Protein AF-A0A820VPN7-F1 (afdb_monomer_lite)

Foldseek 3Di:
DFDQDVVVNGTHDLVCLLVVLLVLVVLLVVLVVQLVVLVVCCVPPVPPDPVSVVVSVVSNVVSVVSNVVSVVVNVVSVVVLVVVLVVVVVVVVVVCVPVVDDDDDPSVVSLCSRQNPDDPVSSSDPDDPPPDVVVVVVVVVVVD

Radius of gyration: 22.15 Å; chains: 1; bounding box: 60×28×70 Å

Sequence (144 aa):
LDHHCPWINNCVGEFNQKYFILFLFYIGVTSIYVLAFVIWSLIVFSQKNDSLIVHSIIICVESCLFGLFVITIFVDQVQTILNDRS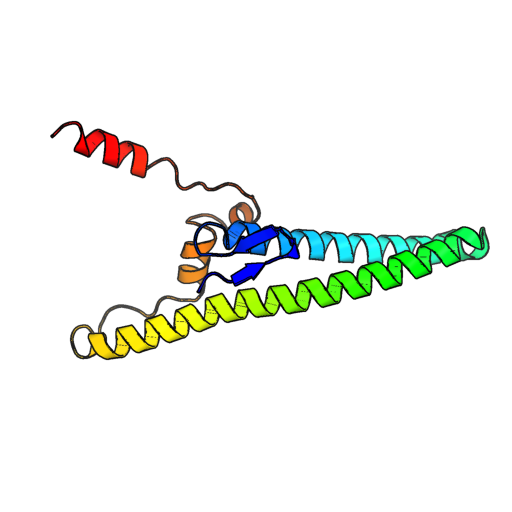LIDTLKLDDNSRMASQILPPTKVLLRKVFGPGPMMLWLLPCDLKKSNEATDLQNMHNV

pLDDT: mean 77.99, std 14.4, range [46.78, 94.12]

Secondary structure (DSSP, 8-state):
--EEEGGGTEEE-TTTHHHHHHHHHHHHHHHHHHHHHHHHHHHHHTTT-HHHHHHHHHHHHHHHHHHHHHHHHHHHHHHHHHHHHHHHHHHHHHHTTTTTTS----HHHHHHHHH-SS-GGGGGSS-----SSHHHHHHHHT--

Structure (mmCIF, N/CA/C/O backbone):
data_AF-A0A820VPN7-F1
#
_entry.id   AF-A0A820VPN7-F1
#
loop_
_atom_site.group_PDB
_atom_site.id
_atom_site.type_symbol
_atom_site.label_atom_id
_atom_site.label_alt_id
_atom_site.label_comp_id
_atom_site.label_asym_id
_atom_site.label_entity_id
_atom_site.label_seq_id
_atom_site.pdbx_PDB_ins_code
_atom_site.Cartn_x
_atom_site.Cartn_y
_atom_site.Cartn_z
_atom_site.occupancy
_atom_site.B_iso_or_equiv
_atom_site.auth_seq_id
_atom_site.auth_comp_id
_atom_site.auth_asym_id
_atom_site.auth_atom_id
_atom_site.pdbx_PDB_model_num
ATOM 1 N N . LEU A 1 1 ? 8.640 -13.398 -14.690 1.00 47.91 1 LEU A N 1
ATOM 2 C CA . LEU A 1 1 ? 7.417 -14.122 -15.098 1.00 47.91 1 LEU A CA 1
ATOM 3 C C . LEU A 1 1 ? 6.258 -13.353 -14.499 1.00 47.91 1 LEU A C 1
ATOM 5 O O . LEU A 1 1 ? 6.265 -13.136 -13.294 1.00 47.91 1 LEU A O 1
ATOM 9 N N . ASP A 1 2 ? 5.360 -12.870 -15.350 1.00 63.19 2 ASP A N 1
ATOM 10 C CA . ASP A 1 2 ? 4.174 -12.105 -14.970 1.00 63.19 2 ASP A CA 1
ATOM 11 C C . ASP A 1 2 ? 3.222 -13.034 -14.208 1.00 63.19 2 ASP A C 1
ATOM 13 O O . ASP A 1 2 ? 2.780 -14.051 -14.746 1.00 63.19 2 ASP A O 1
ATOM 17 N N . HIS A 1 3 ? 2.963 -12.762 -12.930 1.00 83.44 3 HIS A N 1
ATOM 18 C CA . HIS A 1 3 ? 2.098 -13.633 -12.138 1.00 83.44 3 HIS A CA 1
ATOM 19 C C . HIS A 1 3 ? 0.633 -13.298 -12.436 1.00 83.44 3 HIS A C 1
ATOM 21 O O . HIS A 1 3 ? 0.250 -12.131 -12.545 1.00 83.44 3 HIS A O 1
ATOM 27 N N . HIS A 1 4 ? -0.212 -14.318 -12.578 1.00 86.00 4 HIS A N 1
ATOM 28 C CA . HIS A 1 4 ? -1.646 -14.088 -12.691 1.00 86.00 4 HIS A CA 1
ATOM 29 C C . HIS A 1 4 ? -2.217 -13.793 -11.305 1.00 86.00 4 HIS A C 1
ATOM 31 O O . HIS A 1 4 ? -2.133 -14.631 -10.406 1.00 86.00 4 HIS A O 1
ATOM 37 N N . CYS A 1 5 ? -2.787 -12.603 -11.131 1.00 87.00 5 CYS A N 1
ATOM 38 C CA . CYS A 1 5 ? -3.408 -12.197 -9.883 1.00 87.00 5 CYS A CA 1
ATOM 39 C C . CYS A 1 5 ? -4.931 -12.370 -10.017 1.00 87.00 5 CYS A C 1
ATOM 41 O O . CYS A 1 5 ? -5.593 -11.530 -10.641 1.00 87.00 5 CYS A O 1
ATOM 43 N N . PRO A 1 6 ? -5.519 -13.436 -9.435 1.00 85.88 6 PRO A N 1
ATOM 44 C CA . PRO A 1 6 ? -6.953 -13.702 -9.565 1.00 85.88 6 PRO A CA 1
ATOM 45 C C . PRO A 1 6 ? -7.807 -12.596 -8.929 1.00 85.88 6 PRO A C 1
ATOM 47 O O . PRO A 1 6 ? -8.937 -12.368 -9.345 1.00 85.88 6 PRO A O 1
ATOM 50 N N . TRP A 1 7 ? -7.251 -11.860 -7.964 1.00 82.94 7 TRP A N 1
ATOM 51 C CA . TRP A 1 7 ? -7.935 -10.797 -7.221 1.00 82.94 7 TRP A CA 1
ATOM 52 C C . TRP A 1 7 ? -8.288 -9.580 -8.073 1.00 82.94 7 TRP A C 1
ATOM 54 O O . TRP A 1 7 ? -9.315 -8.949 -7.848 1.00 82.94 7 TRP A O 1
ATOM 64 N N . ILE A 1 8 ? -7.450 -9.262 -9.059 1.00 86.94 8 ILE A N 1
ATOM 65 C CA . ILE A 1 8 ? -7.729 -8.214 -10.050 1.00 86.94 8 ILE A CA 1
ATOM 66 C C . ILE A 1 8 ? -8.209 -8.809 -11.378 1.00 86.94 8 ILE A C 1
ATOM 68 O O . ILE A 1 8 ? -8.381 -8.072 -12.347 1.00 86.94 8 ILE A O 1
ATOM 72 N N . ASN A 1 9 ? -8.386 -10.136 -11.425 1.00 89.38 9 ASN A N 1
ATOM 73 C CA . ASN A 1 9 ? -8.702 -10.907 -12.622 1.00 89.38 9 ASN A CA 1
ATOM 74 C C . ASN A 1 9 ? -7.806 -10.529 -13.818 1.00 89.38 9 ASN A C 1
ATOM 76 O O . ASN A 1 9 ? -8.277 -10.331 -14.938 1.00 89.38 9 ASN A O 1
ATOM 80 N N . ASN A 1 10 ? -6.509 -10.338 -13.562 1.00 87.25 10 ASN A N 1
ATOM 81 C CA . ASN A 1 10 ? -5.559 -9.872 -14.564 1.00 87.25 10 ASN A CA 1
ATOM 82 C C . ASN A 1 10 ? -4.141 -10.374 -14.262 1.00 87.25 10 ASN A C 1
ATOM 84 O O . ASN A 1 10 ? -3.785 -10.656 -13.116 1.00 87.25 10 ASN A O 1
ATOM 88 N N . CYS A 1 11 ? -3.314 -10.471 -15.297 1.00 89.31 11 CYS A N 1
ATOM 89 C CA . CYS A 1 11 ? -1.888 -10.731 -15.137 1.00 89.31 11 CYS A CA 1
ATOM 90 C C . CYS A 1 11 ? -1.173 -9.457 -14.686 1.00 89.31 11 CYS A C 1
ATOM 92 O O . CYS A 1 11 ? -1.471 -8.375 -15.188 1.00 89.31 11 CYS A O 1
ATOM 94 N N . VAL A 1 12 ? -0.225 -9.585 -13.760 1.00 89.00 12 VAL A N 1
ATOM 95 C CA . VAL A 1 12 ? 0.637 -8.489 -13.310 1.00 89.00 12 VAL A CA 1
ATOM 96 C C . VAL A 1 12 ? 2.038 -8.707 -13.864 1.00 89.00 12 VAL A C 1
ATOM 98 O O . VAL A 1 12 ? 2.655 -9.739 -13.607 1.00 89.00 12 VAL A O 1
ATOM 101 N N . GLY A 1 13 ? 2.530 -7.721 -14.605 1.00 84.44 13 GLY A N 1
ATOM 102 C CA . GLY A 1 13 ? 3.792 -7.746 -15.327 1.00 84.44 13 GLY A CA 1
ATOM 103 C C . GLY A 1 13 ? 4.390 -6.360 -15.532 1.00 84.44 13 GLY A C 1
ATOM 104 O O . GLY A 1 13 ? 3.871 -5.372 -15.017 1.00 84.44 13 GLY A O 1
ATOM 105 N N . GLU A 1 14 ? 5.467 -6.261 -16.312 1.00 80.00 14 GLU A N 1
ATOM 106 C CA . GLU A 1 14 ? 6.279 -5.031 -16.446 1.00 80.00 14 G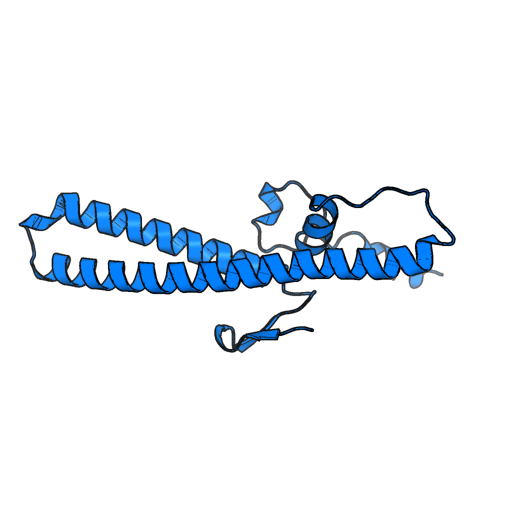LU A CA 1
ATOM 107 C C . GLU A 1 14 ? 5.449 -3.768 -16.769 1.00 80.00 14 GLU A C 1
ATOM 109 O O . GLU A 1 14 ? 5.711 -2.694 -16.228 1.00 80.00 14 GLU A O 1
ATOM 114 N N . PHE A 1 15 ? 4.399 -3.892 -17.588 1.00 81.19 15 PHE A N 1
ATOM 115 C CA . PHE A 1 15 ? 3.575 -2.758 -18.029 1.00 81.19 15 PHE A CA 1
ATOM 116 C C . PHE A 1 15 ? 2.504 -2.300 -17.031 1.00 81.19 15 PHE A C 1
ATOM 118 O O . PHE A 1 15 ? 1.976 -1.200 -17.173 1.00 81.19 15 PHE A O 1
ATOM 125 N N . ASN A 1 16 ? 2.149 -3.114 -16.034 1.00 86.88 16 ASN A N 1
ATOM 126 C CA . ASN A 1 16 ? 1.138 -2.753 -15.033 1.00 86.88 16 ASN A CA 1
ATOM 127 C C . ASN A 1 16 ? 1.602 -2.929 -13.582 1.00 86.88 16 ASN A C 1
ATOM 129 O O . ASN A 1 16 ? 0.847 -2.628 -12.657 1.00 86.88 16 ASN A O 1
ATOM 133 N N . GLN A 1 17 ? 2.859 -3.323 -13.377 1.00 86.50 17 GLN A N 1
ATOM 134 C CA . GLN A 1 17 ? 3.491 -3.465 -12.071 1.00 86.50 17 GLN A CA 1
ATOM 135 C C . GLN A 1 17 ? 3.401 -2.170 -11.256 1.00 86.50 17 GLN A C 1
ATOM 137 O O . GLN A 1 17 ? 3.063 -2.206 -10.075 1.00 86.50 17 GLN A O 1
ATOM 142 N N . LYS A 1 18 ? 3.607 -1.011 -11.899 1.00 86.75 18 LYS A N 1
ATOM 143 C CA . LYS A 1 18 ? 3.407 0.308 -11.283 1.00 86.75 18 LYS A CA 1
ATOM 144 C C . LYS A 1 18 ? 1.997 0.446 -10.707 1.00 86.75 18 LYS A C 1
ATOM 146 O O . LYS A 1 18 ? 1.845 0.716 -9.518 1.00 86.75 18 LYS A O 1
ATOM 151 N N . TYR A 1 19 ? 0.974 0.232 -11.534 1.00 88.75 19 TYR A N 1
ATOM 152 C CA . TYR A 1 19 ? -0.427 0.355 -11.129 1.00 88.75 19 TYR A CA 1
ATOM 153 C C . TYR A 1 19 ? -0.798 -0.623 -10.018 1.00 88.75 19 TYR A C 1
ATOM 155 O O . TYR A 1 19 ? -1.525 -0.248 -9.103 1.00 88.75 19 TYR A O 1
ATOM 163 N N . PHE A 1 20 ? -0.263 -1.842 -10.058 1.00 90.44 20 PHE A N 1
ATOM 164 C CA . PHE A 1 20 ? -0.500 -2.836 -9.020 1.00 90.44 20 PHE A CA 1
ATOM 165 C C . PHE A 1 20 ? 0.117 -2.432 -7.673 1.00 90.44 20 PHE A C 1
ATOM 167 O O . PHE A 1 20 ? -0.552 -2.504 -6.645 1.00 90.44 20 PHE A O 1
ATOM 174 N N . ILE A 1 21 ? 1.351 -1.918 -7.663 1.00 89.62 21 ILE A N 1
ATOM 175 C CA . ILE A 1 21 ? 1.999 -1.424 -6.435 1.00 89.62 21 ILE A CA 1
ATOM 176 C C . ILE A 1 21 ? 1.257 -0.208 -5.868 1.00 89.62 21 ILE A C 1
ATOM 178 O O . ILE A 1 21 ? 1.048 -0.121 -4.659 1.00 89.62 21 ILE A O 1
ATOM 182 N N . LEU A 1 22 ? 0.827 0.713 -6.734 1.00 91.12 22 LEU A N 1
ATOM 183 C CA . LEU A 1 22 ? -0.005 1.860 -6.362 1.00 91.12 22 LEU A CA 1
ATOM 184 C C . LEU A 1 22 ? -1.344 1.422 -5.766 1.00 91.12 22 LEU A C 1
ATOM 186 O O . LEU A 1 22 ? -1.746 1.933 -4.725 1.00 91.12 22 LEU A O 1
ATOM 190 N N . PHE A 1 23 ? -2.008 0.449 -6.389 1.00 91.44 23 PHE A N 1
ATOM 191 C CA . PHE A 1 23 ? -3.235 -0.149 -5.872 1.00 91.44 23 PHE A CA 1
ATOM 192 C C . PHE A 1 23 ? -3.027 -0.710 -4.459 1.00 91.44 23 PHE A C 1
ATOM 194 O O . PHE A 1 23 ? -3.754 -0.326 -3.545 1.00 91.44 23 PHE A O 1
ATOM 201 N N . LEU A 1 24 ? -1.995 -1.533 -4.245 1.00 91.81 24 LEU A N 1
ATOM 202 C CA . LEU A 1 24 ? -1.675 -2.085 -2.922 1.00 91.81 24 LEU A CA 1
ATOM 203 C C . LEU A 1 24 ? -1.387 -0.987 -1.894 1.00 91.81 24 LEU A C 1
ATOM 205 O O . LEU A 1 24 ? -1.887 -1.045 -0.771 1.00 91.81 24 LEU A O 1
ATOM 209 N N . PHE A 1 25 ? -0.624 0.038 -2.280 1.00 91.19 25 PHE A N 1
ATOM 210 C CA . PHE A 1 25 ? -0.332 1.175 -1.413 1.00 91.19 25 PHE A CA 1
ATOM 211 C C . PHE A 1 25 ? -1.613 1.892 -0.969 1.00 91.19 25 PHE A C 1
ATOM 213 O O . PHE A 1 25 ? -1.801 2.132 0.223 1.00 91.19 25 PHE A O 1
ATOM 220 N N . TYR A 1 26 ? -2.521 2.189 -1.902 1.00 92.69 26 TYR A N 1
ATOM 221 C CA . TYR A 1 26 ? -3.769 2.877 -1.583 1.00 92.69 26 TYR A CA 1
ATOM 222 C C . TYR A 1 26 ? -4.700 2.046 -0.709 1.00 92.69 26 TYR A C 1
ATOM 224 O O . TYR A 1 26 ? -5.225 2.580 0.265 1.00 92.69 26 TYR A O 1
ATOM 232 N N . ILE A 1 27 ? -4.854 0.748 -0.984 1.00 92.19 27 ILE A N 1
ATOM 233 C CA . ILE A 1 27 ? -5.649 -0.130 -0.116 1.00 92.19 27 ILE A CA 1
ATOM 234 C C . ILE A 1 27 ? -5.039 -0.194 1.291 1.00 92.19 27 ILE A C 1
ATOM 236 O O . ILE A 1 2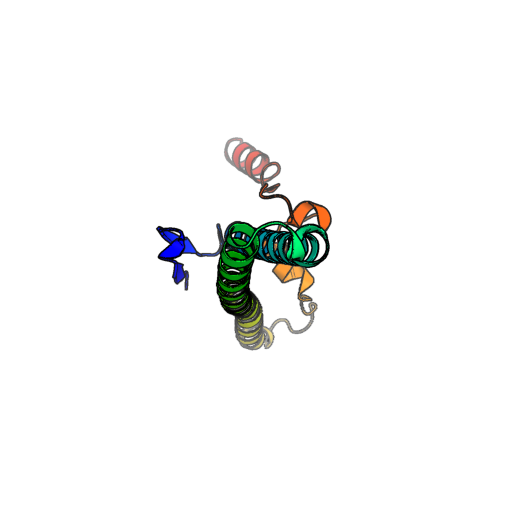7 ? -5.773 -0.115 2.275 1.00 92.19 27 ILE A O 1
ATOM 240 N N . GLY A 1 28 ? -3.709 -0.252 1.410 1.00 92.62 28 GLY A N 1
ATOM 241 C CA . GLY A 1 28 ? -3.022 -0.199 2.702 1.00 92.62 28 GLY A CA 1
ATOM 242 C C . GLY A 1 28 ? -3.299 1.098 3.470 1.00 92.62 28 GLY A C 1
ATOM 243 O O . GLY A 1 28 ? -3.651 1.059 4.650 1.00 92.62 28 GLY A O 1
ATOM 244 N N . VAL A 1 29 ? -3.217 2.252 2.801 1.00 92.44 29 VAL A N 1
ATOM 245 C CA . VAL A 1 29 ? -3.545 3.557 3.403 1.00 92.44 29 VAL A CA 1
ATOM 246 C C . VAL A 1 29 ? -5.014 3.619 3.828 1.00 92.44 29 VAL A C 1
ATOM 248 O O . VAL A 1 29 ? -5.304 4.050 4.944 1.00 92.44 29 VAL A O 1
ATOM 251 N N . THR A 1 30 ? -5.941 3.152 2.988 1.00 92.50 30 THR A N 1
ATOM 252 C CA . THR A 1 30 ? -7.370 3.087 3.323 1.00 92.50 30 THR A CA 1
ATOM 253 C C . THR A 1 30 ? -7.619 2.183 4.527 1.00 92.50 30 THR A C 1
ATOM 255 O O . THR A 1 30 ? -8.364 2.566 5.425 1.00 92.50 30 THR A O 1
ATOM 258 N N . SER A 1 31 ? -6.952 1.030 4.607 1.00 93.12 31 SER A N 1
ATOM 259 C CA . SER A 1 31 ? -7.053 0.117 5.748 1.00 93.12 31 SER A CA 1
ATOM 260 C C . SER A 1 31 ? -6.602 0.775 7.056 1.00 93.12 31 SER A C 1
ATOM 262 O O . SER A 1 31 ? -7.272 0.630 8.078 1.00 93.12 31 SER A O 1
ATOM 264 N N . ILE A 1 32 ? -5.499 1.532 7.035 1.00 93.31 32 ILE A N 1
ATOM 265 C CA . ILE A 1 32 ? -5.012 2.278 8.207 1.00 93.31 32 ILE A CA 1
ATOM 266 C C . ILE A 1 32 ? -5.989 3.400 8.579 1.00 93.31 32 ILE A C 1
ATOM 268 O O . ILE A 1 32 ? -6.285 3.596 9.757 1.00 93.31 32 ILE A O 1
ATOM 272 N N . TYR A 1 33 ? -6.511 4.122 7.585 1.00 94.12 33 TYR A N 1
ATOM 273 C CA . TYR A 1 33 ? -7.485 5.193 7.792 1.00 94.12 33 TYR A CA 1
ATOM 274 C C . TYR A 1 33 ? -8.768 4.679 8.458 1.00 94.12 33 TYR A C 1
ATOM 276 O O . TYR A 1 33 ? -9.224 5.256 9.447 1.00 94.12 33 TYR A O 1
ATOM 284 N N . VAL A 1 34 ? -9.316 3.564 7.967 1.00 93.12 34 VAL A N 1
ATOM 285 C CA . VAL A 1 34 ? -10.504 2.925 8.547 1.00 93.12 34 VAL A CA 1
ATOM 286 C C . VAL A 1 34 ? -10.222 2.454 9.971 1.00 93.12 34 VAL A C 1
ATOM 288 O O . VAL A 1 34 ? -11.019 2.733 10.866 1.00 93.12 34 VAL A O 1
ATOM 291 N N . LEU A 1 35 ? -9.069 1.826 10.222 1.00 92.19 35 LEU A N 1
ATOM 292 C CA . LEU A 1 35 ? -8.689 1.388 11.566 1.00 92.19 35 LEU A CA 1
ATOM 293 C C . LEU A 1 35 ? -8.610 2.567 12.550 1.00 92.19 35 LEU A C 1
ATOM 295 O O . LEU A 1 35 ? -9.157 2.491 13.650 1.00 92.19 35 LEU A O 1
ATOM 299 N N . ALA A 1 36 ? -7.990 3.679 12.147 1.00 93.81 36 ALA A N 1
ATOM 300 C CA . ALA A 1 36 ? -7.922 4.889 12.964 1.00 93.81 36 ALA A CA 1
ATOM 301 C C . ALA A 1 36 ? -9.319 5.461 13.261 1.00 93.81 36 ALA A C 1
ATOM 303 O O . ALA A 1 36 ? -9.605 5.841 14.398 1.00 93.81 36 ALA A O 1
ATOM 304 N N . PHE A 1 37 ? -10.207 5.476 12.263 1.00 92.75 37 PHE A N 1
ATOM 305 C CA . PHE A 1 37 ? -11.580 5.950 12.426 1.00 92.75 37 PHE A CA 1
ATOM 306 C C . PHE A 1 37 ? -12.403 5.051 13.358 1.00 92.75 37 PHE A C 1
ATOM 308 O O . PHE A 1 37 ? -13.150 5.550 14.200 1.00 92.75 37 PHE A O 1
ATOM 315 N N . VAL A 1 38 ? -12.236 3.730 13.268 1.00 91.94 38 VAL A N 1
ATOM 316 C CA . VAL A 1 38 ? -12.888 2.766 14.165 1.00 91.94 38 VAL A CA 1
ATOM 317 C C . VAL A 1 38 ?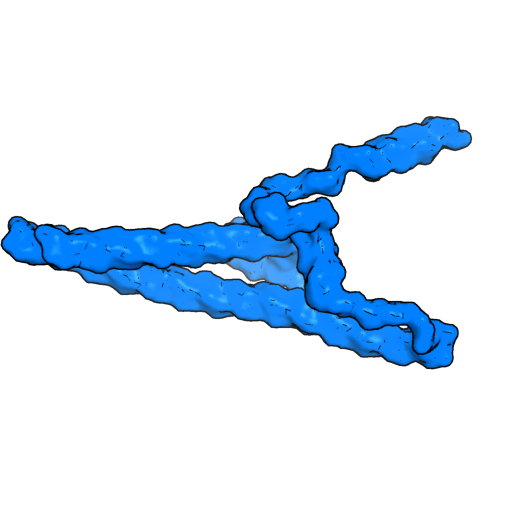 -12.401 2.934 15.602 1.00 91.94 38 VAL A C 1
ATOM 319 O O . VAL A 1 38 ? -13.222 2.996 16.514 1.00 91.94 38 VAL A O 1
ATOM 322 N N . ILE A 1 39 ? -11.090 3.073 15.817 1.00 89.75 39 ILE A N 1
ATOM 323 C CA . ILE A 1 39 ? -10.522 3.325 17.151 1.00 89.75 39 ILE A CA 1
ATOM 324 C C . ILE A 1 39 ? -11.081 4.630 17.727 1.00 89.75 39 ILE A C 1
ATOM 326 O O . ILE A 1 39 ? -11.525 4.661 18.874 1.00 89.75 39 ILE A O 1
ATOM 330 N N . TRP A 1 40 ? -11.124 5.693 16.922 1.00 91.06 40 TRP A N 1
ATOM 331 C CA . TRP A 1 40 ? -11.725 6.964 17.323 1.00 91.06 40 TRP A CA 1
ATOM 332 C C . TRP A 1 40 ? -13.203 6.807 17.703 1.00 91.06 40 TRP A C 1
ATOM 334 O O . TRP A 1 40 ? -13.631 7.275 18.760 1.00 91.06 40 TRP A O 1
ATOM 344 N N . SER A 1 41 ? -13.978 6.103 16.875 1.00 87.75 41 SER A N 1
ATOM 345 C CA . SER A 1 41 ? -15.396 5.829 17.122 1.00 87.75 41 SER A CA 1
ATOM 346 C C . SER A 1 41 ? -15.609 5.060 18.429 1.00 87.75 41 SER A C 1
ATOM 348 O O . SER A 1 41 ? -16.462 5.435 19.235 1.00 87.75 41 SER A O 1
ATOM 350 N N . LEU A 1 42 ? -14.781 4.045 18.697 1.00 86.44 42 LEU A N 1
ATOM 351 C CA . LEU A 1 42 ? -14.825 3.266 19.934 1.00 86.44 42 LEU A CA 1
ATOM 352 C C . LEU A 1 42 ? -14.513 4.111 21.170 1.00 86.44 42 LEU A C 1
ATOM 354 O O . LEU A 1 42 ? -15.128 3.889 22.207 1.00 86.44 42 LEU A O 1
ATOM 358 N N . ILE A 1 43 ? -13.605 5.084 21.081 1.00 87.50 43 ILE A N 1
ATOM 359 C CA . ILE A 1 43 ? -13.268 5.966 22.209 1.00 87.50 43 ILE A CA 1
ATOM 360 C C . ILE A 1 43 ? -14.407 6.958 22.488 1.00 87.50 43 ILE A C 1
ATOM 362 O O . ILE A 1 43 ? -14.767 7.178 23.643 1.00 87.50 43 ILE A O 1
ATOM 366 N N . VAL A 1 44 ? -14.990 7.551 21.443 1.00 87.06 44 VAL A N 1
ATOM 367 C CA . VAL A 1 44 ? -15.969 8.644 21.582 1.00 87.06 44 VAL A CA 1
ATOM 368 C C . VAL A 1 44 ? -17.396 8.137 21.820 1.00 87.06 44 VAL A C 1
ATOM 370 O O . VAL A 1 44 ? -18.151 8.742 22.583 1.00 87.06 44 VAL A O 1
ATOM 373 N N . PHE A 1 45 ? -17.785 7.031 21.181 1.00 81.12 45 PHE A N 1
ATOM 374 C CA . PHE A 1 45 ? -19.174 6.558 21.141 1.00 81.12 45 PHE A CA 1
ATOM 375 C C . PHE A 1 45 ? -19.413 5.218 21.853 1.00 81.12 45 PHE A C 1
ATOM 377 O O . PHE A 1 45 ? -20.565 4.781 21.904 1.00 81.12 45 PHE A O 1
ATOM 384 N N . SER A 1 46 ? -18.376 4.611 22.459 1.00 69.56 46 SER A N 1
ATOM 385 C CA . SER A 1 46 ? -18.426 3.300 23.145 1.00 69.56 46 SER A CA 1
ATOM 386 C C . SER A 1 46 ? -19.656 3.085 24.019 1.00 69.56 46 SER A C 1
ATOM 388 O O . SER A 1 46 ? -20.221 2.005 24.037 1.00 69.56 46 SER A O 1
ATOM 390 N N . GLN A 1 47 ? -20.077 4.105 24.767 1.00 69.50 47 GLN A N 1
ATOM 391 C CA . GLN A 1 47 ? -21.093 3.932 25.806 1.00 69.50 47 GLN A CA 1
ATOM 392 C C . GLN A 1 47 ? -22.537 4.121 25.328 1.00 69.50 47 GLN A C 1
ATOM 394 O O . GLN A 1 47 ? -23.452 4.046 26.142 1.00 69.50 47 GLN A O 1
ATOM 399 N N . LYS A 1 48 ? -22.766 4.420 24.042 1.00 67.88 48 LYS A N 1
ATOM 400 C CA . LYS A 1 48 ? -24.090 4.866 23.585 1.00 67.88 48 LYS A CA 1
ATOM 401 C C . LYS A 1 48 ? -24.890 3.832 22.799 1.00 67.88 48 LYS A C 1
ATOM 403 O O . LYS A 1 48 ? -26.105 3.964 22.795 1.00 67.88 48 LYS A O 1
ATOM 408 N N . ASN A 1 49 ? -24.265 2.847 22.140 1.00 80.50 49 ASN A N 1
ATOM 409 C CA . ASN A 1 49 ? -24.981 1.908 21.262 1.00 80.50 49 ASN A CA 1
ATOM 410 C C . ASN A 1 49 ? -24.248 0.563 21.079 1.00 80.50 49 ASN A C 1
ATOM 412 O O . ASN A 1 49 ? -23.221 0.510 20.400 1.00 80.50 49 ASN A O 1
ATOM 416 N N . ASP A 1 50 ? -24.839 -0.540 21.542 1.00 84.44 50 ASP A N 1
ATOM 417 C CA . ASP A 1 50 ? -24.275 -1.896 21.396 1.00 84.44 50 ASP A CA 1
ATOM 418 C C . ASP A 1 50 ? -24.069 -2.309 19.928 1.00 84.44 50 ASP A C 1
ATOM 420 O O . ASP A 1 50 ? -23.056 -2.911 19.570 1.00 84.44 50 ASP A O 1
ATOM 424 N N . SER A 1 51 ? -24.983 -1.911 19.033 1.00 87.06 51 SER A N 1
ATOM 425 C CA . SER A 1 51 ? -24.851 -2.180 17.593 1.00 87.06 51 SER A CA 1
ATOM 426 C C . SER A 1 51 ? -23.629 -1.496 16.970 1.00 87.06 51 SER A C 1
ATOM 428 O O . SER A 1 51 ? -23.057 -2.035 16.022 1.00 87.06 51 SER A O 1
ATOM 430 N N . LEU A 1 52 ? -23.221 -0.324 17.476 1.00 84.75 52 LEU A N 1
ATOM 431 C CA . LEU A 1 52 ? -22.025 0.367 16.982 1.00 84.75 52 LEU A CA 1
ATOM 432 C C . LEU A 1 52 ? -20.756 -0.351 17.430 1.00 84.75 52 LEU A C 1
ATOM 434 O O . LEU A 1 52 ? -19.807 -0.432 16.652 1.00 84.75 52 LEU A O 1
ATOM 438 N N . ILE A 1 53 ? -20.743 -0.897 18.648 1.00 86.44 53 ILE A N 1
ATOM 439 C CA . ILE A 1 53 ? -19.614 -1.678 19.166 1.00 86.44 53 ILE A CA 1
ATOM 440 C C . ILE A 1 53 ? -19.411 -2.928 18.305 1.00 86.44 53 ILE A C 1
ATOM 442 O O . ILE A 1 53 ? -18.303 -3.165 17.828 1.00 86.44 53 ILE A O 1
ATOM 446 N N . VAL A 1 54 ? -20.481 -3.684 18.035 1.00 89.44 54 VAL A N 1
ATOM 447 C CA . VAL A 1 54 ? -20.409 -4.892 17.196 1.00 89.44 54 VAL A CA 1
ATOM 448 C C . VAL A 1 54 ? -19.917 -4.559 15.787 1.00 89.44 54 VAL A C 1
ATOM 450 O O . VAL A 1 54 ? -18.991 -5.202 15.294 1.00 89.44 54 VAL A O 1
ATOM 453 N N . HIS A 1 55 ? -20.475 -3.525 15.151 1.00 90.25 55 HIS A N 1
ATOM 454 C CA . HIS A 1 55 ? -20.046 -3.113 13.812 1.00 90.25 55 HIS A CA 1
ATOM 455 C C . HIS A 1 55 ? -18.576 -2.660 13.788 1.00 90.25 55 HIS A C 1
ATOM 457 O O . HIS A 1 55 ? -17.827 -3.023 12.884 1.00 90.25 55 HIS A O 1
ATOM 463 N N . SER A 1 56 ? -18.136 -1.943 14.825 1.00 90.56 56 SER A N 1
ATOM 464 C CA . SER A 1 56 ? -16.748 -1.495 14.977 1.00 90.56 56 SER A CA 1
ATOM 465 C C . SER A 1 56 ? -15.776 -2.669 15.124 1.00 90.56 56 SER A C 1
ATOM 467 O O . SER A 1 56 ? -14.706 -2.656 14.522 1.00 90.56 56 SER A O 1
ATOM 469 N N . ILE A 1 57 ? -16.148 -3.710 15.878 1.00 90.31 57 ILE A N 1
ATOM 470 C CA . ILE A 1 57 ? -15.338 -4.931 16.014 1.00 90.31 57 ILE A CA 1
ATOM 471 C C . ILE A 1 57 ? -15.203 -5.639 14.662 1.00 90.31 57 ILE A C 1
ATOM 473 O O . ILE A 1 57 ? -14.093 -6.013 14.289 1.00 90.31 57 ILE A O 1
ATOM 477 N N . ILE A 1 58 ? -16.299 -5.783 13.908 1.00 92.62 58 ILE A N 1
ATOM 478 C CA . ILE A 1 58 ? -16.283 -6.432 12.587 1.00 92.62 58 ILE A CA 1
ATOM 479 C C . ILE A 1 58 ? -15.355 -5.681 11.627 1.00 92.62 58 ILE A C 1
ATOM 481 O O . ILE A 1 58 ? -14.461 -6.296 11.048 1.00 92.62 58 ILE A O 1
ATOM 485 N N . ILE A 1 59 ? -15.504 -4.355 11.517 1.00 92.38 59 ILE A N 1
ATOM 486 C CA . ILE A 1 59 ? -14.658 -3.533 10.637 1.00 92.38 59 ILE A CA 1
ATOM 487 C C . ILE A 1 59 ? -13.191 -3.579 11.082 1.00 92.38 59 ILE A C 1
ATOM 489 O O . ILE A 1 59 ? -12.292 -3.598 10.242 1.00 92.38 59 ILE A O 1
ATOM 493 N N . CYS A 1 60 ? -12.921 -3.609 12.390 1.00 92.25 60 CYS A N 1
ATOM 494 C CA . CYS A 1 60 ? -11.561 -3.731 12.915 1.00 92.25 60 CYS A CA 1
ATOM 495 C C . CYS A 1 60 ? -10.907 -5.048 12.471 1.00 92.25 60 CYS A C 1
ATOM 497 O O . CYS A 1 60 ? -9.794 -5.040 11.944 1.00 92.25 60 CYS A O 1
ATOM 499 N N . VAL A 1 61 ? -11.615 -6.173 12.624 1.00 92.88 61 VAL A N 1
ATOM 500 C CA . VAL A 1 61 ? -11.127 -7.492 12.196 1.00 92.88 61 VAL A CA 1
ATOM 501 C C . VAL A 1 61 ? -10.912 -7.528 10.684 1.00 92.88 61 VAL A C 1
ATOM 503 O O . VAL A 1 61 ? -9.846 -7.947 10.236 1.00 92.88 61 VAL A O 1
ATOM 506 N N . GLU A 1 62 ? -11.875 -7.043 9.900 1.00 93.31 62 GLU A N 1
ATOM 507 C CA . GLU A 1 62 ? -11.769 -6.956 8.440 1.00 93.31 62 GLU A CA 1
ATOM 508 C C . GLU A 1 62 ? -10.555 -6.121 8.007 1.00 93.31 62 GLU A C 1
ATOM 510 O O . GLU A 1 62 ? -9.752 -6.575 7.191 1.00 93.31 62 GLU A O 1
ATOM 515 N N . SER A 1 63 ? -10.370 -4.941 8.606 1.00 93.19 63 SER A N 1
ATOM 516 C CA . SER A 1 63 ? -9.246 -4.044 8.309 1.00 93.19 63 SER A CA 1
ATOM 517 C C . SER A 1 63 ? -7.903 -4.700 8.630 1.00 93.19 63 SER A C 1
ATOM 519 O O . SER A 1 63 ? -6.961 -4.594 7.853 1.00 93.19 63 SER A O 1
ATOM 521 N N . CYS A 1 64 ? -7.799 -5.424 9.745 1.00 91.38 64 CYS A N 1
ATOM 522 C CA . CYS A 1 64 ? -6.580 -6.155 10.087 1.00 91.38 64 CYS A CA 1
ATOM 523 C C . CYS A 1 64 ? -6.285 -7.282 9.087 1.00 91.38 64 CYS A C 1
ATOM 525 O O . CYS A 1 64 ? -5.140 -7.433 8.663 1.00 91.38 64 CYS A O 1
ATOM 527 N N . LEU A 1 65 ? -7.299 -8.053 8.682 1.00 92.31 65 LEU A N 1
ATOM 528 C CA . LEU A 1 65 ? -7.135 -9.140 7.712 1.00 92.31 65 LEU A CA 1
ATOM 529 C C . LEU A 1 65 ? -6.707 -8.611 6.337 1.00 92.31 65 LEU A C 1
ATOM 531 O O . LEU A 1 65 ? -5.726 -9.099 5.773 1.00 92.31 65 LEU A O 1
ATOM 535 N N . PHE A 1 66 ? -7.390 -7.582 5.827 1.00 89.31 66 PHE A N 1
ATOM 536 C CA . PHE A 1 66 ? -7.018 -6.939 4.566 1.00 89.31 66 PHE A CA 1
ATOM 537 C C . PHE A 1 66 ? -5.645 -6.270 4.647 1.00 89.31 66 PHE A C 1
ATOM 539 O O . PHE A 1 66 ? -4.852 -6.406 3.719 1.00 89.31 66 PHE A O 1
ATOM 546 N N . GLY A 1 67 ? -5.328 -5.599 5.756 1.00 90.88 67 GLY A N 1
ATOM 547 C CA . GLY A 1 67 ? -4.028 -4.967 5.970 1.00 90.88 67 GLY A CA 1
ATOM 548 C C . GLY A 1 67 ? -2.876 -5.973 5.942 1.00 90.88 67 GLY A C 1
ATOM 549 O O . GLY A 1 67 ? -1.898 -5.766 5.225 1.00 90.88 67 GLY A O 1
ATOM 550 N N . LEU A 1 68 ? -3.004 -7.095 6.658 1.00 91.88 68 LEU A N 1
ATOM 551 C CA . LEU A 1 68 ? -2.003 -8.168 6.645 1.00 91.88 68 LEU A CA 1
ATOM 552 C C . LEU A 1 68 ? -1.836 -8.767 5.247 1.00 91.88 68 LEU A C 1
ATOM 554 O O . LEU A 1 68 ? -0.708 -8.928 4.782 1.00 91.88 68 LEU A O 1
ATOM 558 N N . PHE A 1 69 ? -2.947 -9.039 4.560 1.00 92.25 69 PHE A N 1
ATOM 559 C CA . PHE A 1 69 ? -2.925 -9.548 3.194 1.00 92.25 69 PHE A CA 1
ATOM 560 C C . PHE A 1 69 ? -2.186 -8.594 2.245 1.00 92.25 69 PHE A C 1
ATOM 562 O O . PHE A 1 69 ? -1.262 -9.009 1.546 1.00 92.25 69 PHE A O 1
ATOM 569 N N . VAL A 1 70 ? -2.521 -7.302 2.271 1.00 93.12 70 VAL A N 1
ATOM 570 C CA . VAL A 1 70 ? -1.867 -6.278 1.443 1.00 93.12 70 VAL A CA 1
ATOM 571 C C . VAL A 1 70 ? -0.375 -6.186 1.740 1.00 93.12 70 VAL A C 1
ATOM 573 O O . VAL A 1 70 ? 0.411 -6.087 0.802 1.00 93.12 70 VAL A O 1
ATOM 576 N N . ILE A 1 71 ? 0.037 -6.258 3.010 1.00 91.94 71 ILE A N 1
ATOM 577 C CA . ILE A 1 71 ? 1.457 -6.236 3.387 1.00 91.94 71 ILE A CA 1
ATOM 578 C C . ILE A 1 71 ? 2.193 -7.434 2.787 1.00 91.94 71 ILE A C 1
ATOM 580 O O . ILE A 1 71 ? 3.255 -7.250 2.195 1.00 91.94 71 ILE A O 1
ATOM 584 N N . THR A 1 72 ? 1.642 -8.646 2.897 1.00 92.19 72 THR A N 1
ATOM 585 C CA . THR A 1 72 ? 2.265 -9.846 2.322 1.00 92.19 72 THR A CA 1
ATOM 586 C C . THR A 1 72 ? 2.452 -9.708 0.814 1.00 92.19 72 THR A C 1
ATOM 588 O O . THR A 1 72 ? 3.554 -9.935 0.316 1.00 92.19 72 THR A O 1
ATOM 591 N N . ILE A 1 73 ? 1.414 -9.275 0.092 1.00 91.56 73 ILE A N 1
ATOM 592 C CA . ILE A 1 73 ? 1.507 -9.085 -1.360 1.00 91.56 73 ILE A CA 1
ATOM 593 C C . ILE A 1 73 ? 2.478 -7.949 -1.701 1.00 91.56 73 ILE A C 1
ATOM 595 O O . ILE A 1 73 ? 3.276 -8.074 -2.622 1.00 91.56 73 ILE A O 1
ATOM 599 N N . PHE A 1 74 ? 2.480 -6.853 -0.943 1.00 91.06 74 PHE A N 1
ATOM 600 C CA . PHE A 1 74 ? 3.408 -5.746 -1.165 1.00 91.06 74 PHE A CA 1
ATOM 601 C C . PHE A 1 74 ? 4.870 -6.175 -0.988 1.00 91.06 74 PHE A C 1
ATOM 603 O O . PHE A 1 74 ? 5.717 -5.816 -1.805 1.00 91.06 74 PHE A O 1
ATOM 610 N N . VAL A 1 75 ? 5.172 -6.974 0.041 1.00 90.62 75 VAL A N 1
ATOM 611 C CA . VAL A 1 75 ? 6.515 -7.531 0.258 1.00 90.62 75 VAL A CA 1
ATOM 612 C C . VAL A 1 75 ? 6.931 -8.413 -0.914 1.00 90.62 75 VAL A C 1
ATOM 614 O O . VAL A 1 75 ? 8.046 -8.256 -1.403 1.00 90.62 75 VAL A O 1
ATOM 617 N N . ASP A 1 76 ? 6.040 -9.271 -1.408 1.00 88.94 76 ASP A N 1
ATOM 618 C CA . ASP A 1 76 ? 6.293 -10.106 -2.586 1.00 88.94 76 ASP A CA 1
ATOM 619 C C . ASP A 1 76 ? 6.594 -9.264 -3.845 1.00 88.94 76 ASP A C 1
ATOM 621 O O . ASP A 1 76 ? 7.574 -9.510 -4.555 1.00 88.94 76 ASP A O 1
ATOM 625 N N . GLN A 1 77 ? 5.836 -8.185 -4.075 1.00 88.44 77 GLN A N 1
ATOM 626 C CA . GLN A 1 77 ? 6.098 -7.271 -5.192 1.00 88.44 77 GLN A CA 1
ATOM 627 C C . GLN A 1 77 ? 7.448 -6.558 -5.056 1.00 88.44 77 GLN A C 1
ATOM 629 O O . GLN A 1 77 ? 8.186 -6.434 -6.035 1.00 88.44 77 GLN A O 1
ATOM 634 N N . VAL A 1 78 ? 7.812 -6.118 -3.848 1.00 86.12 78 VAL A N 1
ATOM 635 C CA . VAL A 1 78 ? 9.123 -5.506 -3.587 1.00 86.12 78 VAL A CA 1
ATOM 636 C C . VAL A 1 78 ? 10.246 -6.523 -3.780 1.00 86.12 78 VAL A C 1
ATOM 638 O O . VAL A 1 78 ? 11.259 -6.199 -4.396 1.00 86.12 78 VAL A O 1
ATOM 641 N N . GLN A 1 79 ? 10.077 -7.753 -3.299 1.00 86.56 79 GLN A N 1
ATOM 642 C CA . GLN A 1 79 ? 11.052 -8.825 -3.481 1.00 86.56 79 GLN A CA 1
ATOM 643 C C . GLN A 1 79 ? 11.243 -9.169 -4.955 1.00 86.56 79 GLN A C 1
ATOM 645 O O . GLN A 1 79 ? 12.380 -9.329 -5.381 1.00 86.56 79 GLN A O 1
ATOM 650 N N . THR A 1 80 ? 10.172 -9.199 -5.748 1.00 83.31 80 THR A N 1
ATOM 651 C CA . THR A 1 80 ? 10.256 -9.402 -7.201 1.00 83.31 80 THR A CA 1
ATOM 652 C C . THR A 1 80 ? 11.125 -8.325 -7.854 1.00 83.31 80 THR A C 1
ATOM 654 O O . THR A 1 80 ? 12.080 -8.651 -8.555 1.00 83.31 80 THR A O 1
ATOM 657 N N . ILE A 1 81 ? 10.902 -7.048 -7.517 1.00 82.75 81 ILE A N 1
ATOM 658 C CA . ILE A 1 81 ? 11.738 -5.936 -7.999 1.00 82.75 81 ILE A CA 1
ATOM 659 C C . ILE A 1 81 ? 13.203 -6.125 -7.568 1.00 82.75 81 ILE A C 1
ATOM 661 O O . ILE A 1 81 ? 14.127 -5.947 -8.358 1.00 82.75 81 ILE A O 1
ATOM 665 N N . LEU A 1 82 ? 13.457 -6.491 -6.310 1.00 81.94 82 LEU A N 1
ATOM 666 C CA . LEU A 1 82 ? 14.824 -6.682 -5.815 1.00 81.94 82 LEU A CA 1
ATOM 667 C C . LEU A 1 82 ? 15.519 -7.909 -6.429 1.00 81.94 82 LEU A C 1
ATOM 669 O O . LEU A 1 82 ? 16.726 -7.867 -6.666 1.00 81.94 82 LEU A O 1
ATOM 673 N N . ASN A 1 83 ? 14.784 -8.977 -6.728 1.00 81.00 83 ASN A N 1
ATOM 674 C CA . ASN A 1 83 ? 15.312 -10.171 -7.382 1.00 81.00 83 ASN A CA 1
ATOM 675 C C . ASN A 1 83 ? 15.653 -9.895 -8.851 1.00 81.00 83 ASN A C 1
ATOM 677 O O . ASN A 1 83 ? 16.701 -10.343 -9.317 1.00 81.00 83 ASN A O 1
ATOM 681 N N . ASP A 1 84 ? 14.858 -9.073 -9.545 1.00 77.06 84 ASP A N 1
ATOM 682 C CA . ASP A 1 84 ? 15.181 -8.605 -10.898 1.00 77.06 84 ASP A CA 1
ATOM 683 C C . ASP A 1 84 ? 16.511 -7.833 -10.921 1.00 77.06 84 ASP A C 1
ATOM 685 O O . ASP A 1 84 ? 17.312 -7.997 -11.843 1.00 77.06 84 ASP A O 1
ATOM 689 N N . ARG A 1 85 ? 16.811 -7.047 -9.872 1.00 69.00 85 ARG A N 1
ATOM 690 C CA . ARG A 1 85 ? 18.136 -6.421 -9.700 1.00 69.00 85 ARG A CA 1
ATOM 691 C C . ARG A 1 85 ? 19.240 -7.475 -9.632 1.00 69.00 85 ARG A C 1
ATOM 693 O O . ARG A 1 85 ? 20.231 -7.351 -10.342 1.00 69.00 85 ARG A O 1
ATOM 700 N N . SER A 1 86 ? 19.077 -8.484 -8.775 1.00 71.50 86 SER A N 1
ATOM 701 C CA . SER A 1 86 ? 20.087 -9.531 -8.584 1.00 71.50 86 SER A CA 1
ATOM 702 C C . SER A 1 86 ? 20.342 -10.319 -9.869 1.00 71.50 86 SER A C 1
ATOM 704 O O . SER A 1 86 ? 21.492 -10.614 -10.172 1.00 71.50 86 SER A O 1
ATOM 706 N N . LEU A 1 87 ? 19.295 -10.629 -10.641 1.00 72.12 87 LEU A N 1
ATOM 707 C CA . LEU A 1 87 ? 19.419 -11.349 -11.908 1.00 72.12 87 LEU A CA 1
ATOM 708 C C . LEU A 1 87 ? 20.166 -10.521 -12.960 1.00 72.12 87 LEU A C 1
ATOM 710 O O . LEU A 1 87 ? 21.066 -11.033 -13.626 1.00 72.12 87 LEU A O 1
ATOM 714 N N . ILE A 1 88 ? 19.833 -9.231 -13.083 1.00 68.88 88 ILE A N 1
ATOM 715 C CA . ILE A 1 88 ? 20.556 -8.310 -13.969 1.00 68.88 88 ILE A CA 1
ATOM 716 C C . ILE A 1 88 ? 22.020 -8.198 -13.539 1.00 68.88 88 ILE A C 1
ATOM 718 O O . ILE A 1 88 ? 22.897 -8.193 -14.397 1.00 68.88 88 ILE A O 1
ATOM 722 N N . ASP A 1 89 ? 22.296 -8.124 -12.237 1.00 67.19 89 ASP A N 1
ATOM 723 C CA . ASP A 1 89 ? 23.663 -8.073 -11.721 1.00 67.19 89 ASP A CA 1
ATOM 724 C C . ASP A 1 89 ? 24.436 -9.357 -12.083 1.00 67.19 89 ASP A C 1
ATOM 726 O O . ASP A 1 89 ? 25.567 -9.262 -12.548 1.00 67.19 89 ASP A O 1
ATOM 730 N N . THR A 1 90 ? 23.830 -10.545 -11.970 1.00 69.50 90 THR A N 1
ATOM 731 C CA . THR A 1 90 ? 24.461 -11.819 -12.368 1.00 69.50 90 THR A CA 1
ATOM 732 C C . THR A 1 90 ? 24.737 -11.898 -13.872 1.00 69.50 90 THR A C 1
ATOM 734 O O . THR A 1 90 ? 25.841 -12.272 -14.261 1.00 69.50 90 THR A O 1
ATOM 737 N N . LEU A 1 91 ? 23.786 -11.497 -14.721 1.00 70.38 91 LEU A N 1
ATOM 738 C CA . LEU A 1 91 ? 23.981 -11.461 -16.178 1.00 70.38 91 LEU A CA 1
ATOM 739 C C . LEU A 1 91 ? 25.035 -10.426 -16.587 1.00 70.38 91 LEU A C 1
ATOM 741 O O . LEU A 1 91 ? 25.849 -10.672 -17.472 1.00 70.38 91 LEU A O 1
ATOM 745 N N . LYS A 1 92 ? 25.062 -9.274 -15.911 1.00 66.00 92 LYS A N 1
ATOM 746 C CA . LYS A 1 92 ? 26.099 -8.266 -16.127 1.00 66.00 92 LYS A CA 1
ATOM 747 C C . LYS A 1 92 ? 27.463 -8.740 -15.667 1.00 66.00 92 LYS A C 1
ATOM 749 O O . LYS A 1 92 ? 28.428 -8.309 -16.265 1.00 66.00 92 LYS A O 1
ATOM 754 N N . LEU A 1 93 ? 27.587 -9.571 -14.633 1.00 67.88 93 LEU A N 1
ATOM 755 C CA . LEU A 1 93 ? 28.882 -10.134 -14.232 1.00 67.88 93 LEU A CA 1
ATOM 756 C C . LEU A 1 93 ? 29.461 -11.068 -15.302 1.00 67.88 93 LEU A C 1
ATOM 758 O O . LEU A 1 93 ? 30.668 -11.028 -15.529 1.00 67.88 93 LEU A O 1
ATOM 762 N N . ASP A 1 94 ? 28.609 -11.832 -15.987 1.00 64.69 94 ASP A N 1
ATOM 763 C CA . ASP A 1 94 ? 29.014 -12.680 -17.115 1.00 64.69 94 ASP A CA 1
ATOM 764 C C . ASP A 1 94 ? 29.556 -11.827 -18.284 1.00 64.69 94 ASP A C 1
ATOM 766 O O . ASP A 1 94 ? 30.643 -12.076 -18.810 1.00 64.69 94 ASP A O 1
ATOM 770 N N . ASP A 1 95 ? 28.8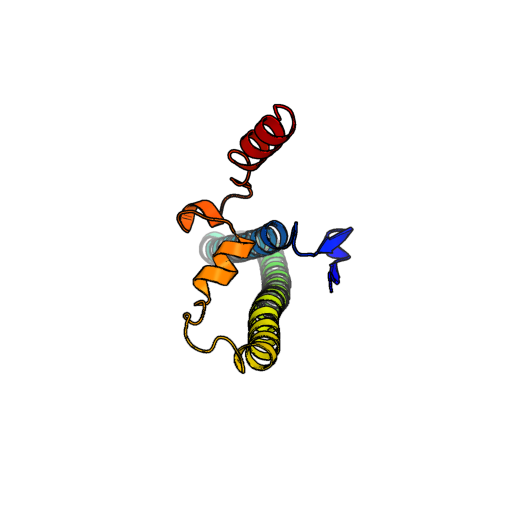81 -10.712 -18.588 1.00 65.56 95 ASP A N 1
ATOM 771 C CA . ASP A 1 95 ? 29.290 -9.760 -19.635 1.00 65.56 95 ASP A CA 1
ATOM 772 C C . ASP A 1 95 ? 30.455 -8.826 -19.195 1.00 65.56 95 ASP A C 1
ATOM 774 O O . ASP A 1 95 ? 31.311 -8.422 -19.989 1.00 65.56 95 ASP A O 1
ATOM 778 N N . ASN A 1 96 ? 30.574 -8.527 -17.892 1.00 54.75 96 ASN A N 1
ATOM 779 C CA . ASN A 1 96 ? 31.555 -7.607 -17.286 1.00 54.75 96 ASN A CA 1
ATOM 780 C C . ASN A 1 96 ? 32.984 -8.151 -17.219 1.00 54.75 96 ASN A C 1
ATOM 782 O O . ASN A 1 96 ? 33.893 -7.384 -16.894 1.00 54.75 96 ASN A O 1
ATOM 786 N N . SER A 1 97 ? 33.231 -9.392 -17.640 1.00 56.00 97 SER A N 1
ATOM 787 C CA . SER A 1 97 ? 34.571 -9.803 -18.083 1.00 56.00 97 SER A CA 1
ATOM 788 C C . SER A 1 97 ? 35.120 -8.871 -19.185 1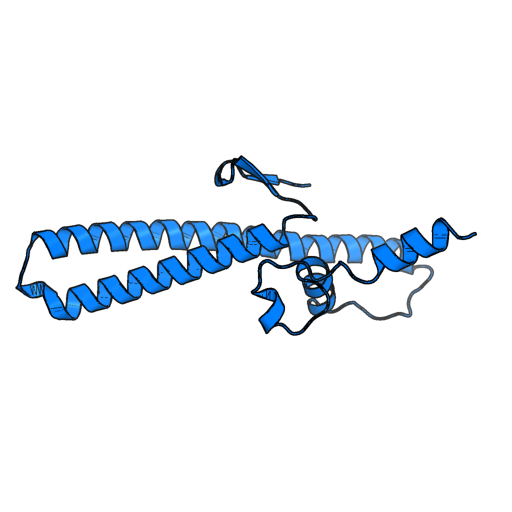.00 56.00 97 SER A C 1
ATOM 790 O O . SER A 1 97 ? 36.328 -8.828 -19.411 1.00 56.00 97 SER A O 1
ATOM 792 N N . ARG A 1 98 ? 34.251 -8.104 -19.873 1.00 53.91 98 ARG A N 1
ATOM 793 C CA . ARG A 1 98 ? 34.604 -7.208 -20.986 1.00 53.91 98 ARG A CA 1
ATOM 794 C C . ARG A 1 98 ? 34.353 -5.701 -20.769 1.00 53.91 98 ARG A C 1
ATOM 796 O O . ARG A 1 98 ? 34.913 -4.920 -21.531 1.00 53.91 98 ARG A O 1
ATOM 803 N N . MET A 1 99 ? 33.586 -5.247 -19.765 1.00 53.59 99 MET A N 1
ATOM 804 C CA . MET A 1 99 ? 33.204 -3.816 -19.603 1.00 53.59 99 MET A CA 1
ATOM 805 C C . MET A 1 99 ? 33.169 -3.297 -18.144 1.00 53.59 99 MET A C 1
ATOM 807 O O . MET A 1 99 ? 32.333 -2.475 -17.777 1.00 53.59 99 MET A O 1
ATOM 811 N N . ALA A 1 100 ? 34.097 -3.741 -17.295 1.00 51.69 100 ALA A N 1
ATOM 812 C CA . ALA A 1 100 ? 34.150 -3.486 -15.847 1.00 51.69 100 ALA A CA 1
ATOM 813 C C . ALA A 1 100 ? 34.286 -2.013 -15.340 1.00 51.69 100 ALA A C 1
ATOM 815 O O . ALA A 1 100 ? 34.848 -1.809 -14.266 1.00 51.69 100 ALA A O 1
ATOM 816 N N . SER A 1 101 ? 33.798 -0.962 -16.019 1.00 47.25 101 SER A N 1
ATOM 817 C CA . SER A 1 101 ? 34.036 0.435 -15.583 1.00 47.25 101 SER A CA 1
ATOM 818 C C . SER A 1 101 ? 32.846 1.403 -15.511 1.00 47.25 101 SER A C 1
ATOM 820 O O . SER A 1 101 ? 33.073 2.572 -15.199 1.00 47.25 101 SER A O 1
ATOM 822 N N . GLN A 1 102 ? 31.582 0.991 -15.689 1.00 53.12 102 GLN A N 1
ATOM 823 C CA . GLN A 1 102 ? 30.447 1.928 -15.551 1.00 53.12 102 GLN A CA 1
ATOM 824 C C . GLN A 1 102 ? 29.361 1.485 -14.552 1.00 53.12 102 GLN A C 1
ATOM 826 O O . GLN A 1 102 ? 28.349 0.894 -14.901 1.00 53.12 102 GLN A O 1
ATOM 831 N N . ILE A 1 103 ? 29.601 1.867 -13.291 1.00 54.19 103 ILE A N 1
ATOM 832 C CA . ILE A 1 103 ? 28.640 2.410 -12.309 1.00 54.19 103 ILE A CA 1
ATOM 833 C C . ILE A 1 103 ? 27.378 1.560 -12.046 1.00 54.19 103 ILE A C 1
ATOM 835 O O . ILE A 1 103 ? 26.369 1.622 -12.746 1.00 54.19 103 ILE A O 1
ATOM 839 N N . LEU A 1 104 ? 27.423 0.834 -10.926 1.00 55.03 104 LEU A N 1
ATOM 840 C CA . LEU A 1 104 ? 26.312 0.133 -10.275 1.00 55.03 104 LEU A CA 1
ATOM 841 C C . LEU A 1 104 ? 25.022 0.994 -10.251 1.00 55.03 104 LEU A C 1
ATOM 843 O O . LEU A 1 104 ? 25.054 2.094 -9.689 1.00 55.03 104 LEU A O 1
ATOM 847 N N . PRO A 1 105 ? 23.869 0.546 -10.788 1.00 54.69 105 PRO A N 1
ATOM 848 C CA . PRO A 1 105 ? 22.647 1.330 -10.687 1.00 54.69 105 PRO A CA 1
ATOM 849 C C . PRO A 1 105 ? 22.071 1.213 -9.258 1.00 54.69 105 PRO A C 1
ATOM 851 O O . PRO A 1 105 ? 21.777 0.105 -8.797 1.00 54.69 105 PRO A O 1
ATOM 854 N N . PRO A 1 106 ? 21.891 2.324 -8.517 1.00 68.19 106 PRO A N 1
ATOM 855 C CA . PRO A 1 106 ? 21.224 2.301 -7.215 1.00 68.19 106 PRO A CA 1
ATOM 856 C C . PRO A 1 106 ? 19.756 1.873 -7.371 1.00 68.19 106 PRO A C 1
ATOM 858 O O . PRO A 1 106 ? 19.165 2.108 -8.423 1.00 68.19 106 PRO A O 1
ATOM 861 N N . THR A 1 107 ? 19.115 1.343 -6.318 1.00 70.50 107 THR A N 1
ATOM 862 C CA . THR A 1 107 ? 17.671 0.987 -6.275 1.00 70.50 107 THR A CA 1
ATOM 863 C C . THR A 1 107 ? 16.763 2.073 -6.867 1.00 70.50 107 THR A C 1
ATOM 865 O O . THR A 1 107 ? 15.730 1.790 -7.463 1.00 70.50 107 THR A O 1
ATOM 868 N N . LYS A 1 108 ? 17.196 3.336 -6.787 1.00 70.69 108 LYS A N 1
ATOM 869 C CA . LYS A 1 108 ? 16.548 4.493 -7.415 1.00 70.69 108 LYS A CA 1
ATOM 870 C C . LYS A 1 108 ? 16.393 4.379 -8.937 1.00 70.69 108 LYS A C 1
ATOM 872 O O . LYS A 1 108 ? 15.405 4.873 -9.461 1.00 70.69 108 LYS A O 1
ATOM 877 N N . VAL A 1 109 ? 17.337 3.771 -9.653 1.00 73.06 109 VAL A N 1
ATOM 878 C CA . VAL A 1 109 ? 17.264 3.562 -11.112 1.00 73.06 109 VAL A CA 1
ATOM 879 C C . VAL A 1 109 ? 16.209 2.516 -11.449 1.00 73.06 109 VAL A C 1
ATOM 881 O O . VAL A 1 109 ? 15.434 2.713 -12.378 1.00 73.06 109 VAL A O 1
ATOM 884 N N . LEU A 1 110 ? 16.124 1.447 -10.657 1.00 75.06 110 LEU A N 1
ATOM 885 C CA . LEU A 1 110 ? 15.121 0.407 -10.851 1.00 75.06 110 LEU A CA 1
ATOM 886 C C . LEU A 1 110 ? 13.713 0.910 -10.518 1.00 75.06 110 LEU A C 1
ATOM 888 O O . LEU A 1 110 ? 12.787 0.730 -11.301 1.00 75.06 110 LEU A O 1
ATOM 892 N N . LEU A 1 111 ? 13.573 1.650 -9.416 1.00 76.69 111 LEU A N 1
ATOM 893 C CA . LEU A 1 111 ? 12.323 2.337 -9.094 1.00 76.69 111 LEU A CA 1
ATOM 894 C C . LEU A 1 111 ? 11.944 3.356 -10.177 1.00 76.69 111 LEU A C 1
ATOM 896 O O . LEU A 1 111 ? 10.780 3.434 -10.542 1.00 76.69 111 LEU A O 1
ATOM 900 N N . ARG A 1 112 ? 12.904 4.083 -10.764 1.00 76.75 112 ARG A N 1
ATOM 901 C CA . ARG A 1 112 ? 12.645 4.948 -11.930 1.00 76.75 112 ARG A CA 1
ATOM 902 C C . ARG A 1 112 ? 12.222 4.171 -13.176 1.00 76.75 112 ARG A C 1
ATOM 904 O O . ARG A 1 112 ? 11.478 4.729 -13.973 1.00 76.75 112 ARG A O 1
ATOM 911 N N . LYS A 1 113 ? 12.668 2.923 -13.352 1.00 77.75 113 LYS A N 1
ATOM 912 C CA . LYS A 1 113 ? 12.207 2.060 -14.449 1.00 77.75 113 LYS A CA 1
ATOM 913 C C . LYS A 1 113 ? 10.721 1.718 -14.286 1.00 77.75 113 LYS A C 1
ATOM 915 O O . LYS A 1 113 ? 9.990 1.785 -15.264 1.00 77.75 113 LYS A O 1
ATOM 920 N N . VAL A 1 114 ? 10.280 1.432 -13.058 1.00 79.50 114 VAL A N 1
ATOM 921 C CA . VAL A 1 114 ? 8.881 1.077 -12.754 1.00 79.50 114 VAL A CA 1
ATOM 922 C C . VAL A 1 114 ? 7.972 2.311 -12.683 1.00 79.50 114 VAL A C 1
ATOM 924 O O . VAL A 1 114 ? 6.931 2.356 -13.326 1.00 79.50 114 VAL A O 1
ATOM 927 N N . PHE A 1 115 ? 8.347 3.339 -11.920 1.00 82.25 115 PHE A N 1
ATOM 928 C CA . PHE A 1 115 ? 7.496 4.510 -11.661 1.00 82.25 115 PHE A CA 1
ATOM 929 C C . PHE A 1 115 ? 7.650 5.639 -12.691 1.00 82.25 115 PHE A C 1
ATOM 931 O O . PHE A 1 115 ? 6.779 6.509 -12.792 1.00 82.25 115 PHE A O 1
ATOM 938 N N . GLY A 1 116 ? 8.727 5.610 -13.476 1.00 78.00 116 GLY A N 1
ATOM 939 C CA . GLY A 1 116 ? 9.057 6.600 -14.495 1.00 78.00 116 GLY A CA 1
ATOM 940 C C . GLY A 1 116 ? 10.033 7.694 -14.025 1.00 78.00 116 GLY A C 1
ATOM 941 O O . GLY A 1 116 ? 10.313 7.855 -12.827 1.00 78.00 116 GLY A O 1
ATOM 942 N N . PRO A 1 117 ? 10.578 8.476 -14.974 1.00 70.25 117 PRO A N 1
ATOM 943 C CA . PRO A 1 117 ? 11.418 9.627 -14.672 1.00 70.25 117 PRO A CA 1
ATOM 944 C C . PRO A 1 117 ? 10.559 10.764 -14.100 1.00 70.25 117 PRO A C 1
ATOM 946 O O . PRO A 1 117 ? 9.645 11.256 -14.753 1.00 70.25 117 PRO A O 1
ATOM 949 N N . GLY A 1 118 ? 10.838 11.193 -12.869 1.00 71.31 118 GLY A N 1
ATOM 950 C CA . GLY A 1 118 ? 10.099 12.289 -12.241 1.00 71.31 118 GLY A CA 1
ATOM 951 C C . GLY A 1 118 ? 10.374 12.438 -10.744 1.00 71.31 118 GLY A C 1
ATOM 952 O O . GLY A 1 118 ? 11.089 11.614 -10.161 1.00 71.31 118 GLY A O 1
ATOM 953 N N . PRO A 1 119 ? 9.839 13.499 -10.113 1.00 77.44 119 PRO A N 1
ATOM 954 C CA . PRO A 1 119 ? 9.872 13.653 -8.664 1.00 77.44 119 PRO A CA 1
ATOM 955 C C . PRO A 1 119 ? 9.009 12.576 -7.992 1.00 77.44 119 PRO A C 1
ATOM 957 O O . PRO A 1 119 ? 7.961 12.197 -8.506 1.00 77.44 119 PRO A O 1
ATOM 960 N N . MET A 1 120 ? 9.423 12.117 -6.808 1.00 73.94 120 MET A N 1
ATOM 961 C CA . MET A 1 120 ? 8.787 11.000 -6.088 1.00 73.94 120 MET A CA 1
ATOM 962 C C . MET A 1 120 ? 7.298 11.235 -5.779 1.00 73.94 120 MET A C 1
ATOM 964 O O . MET A 1 120 ? 6.523 10.289 -5.762 1.00 73.94 120 MET A O 1
ATOM 968 N N . MET A 1 121 ? 6.865 12.486 -5.600 1.00 75.62 121 MET A N 1
ATOM 969 C CA . MET A 1 121 ? 5.443 12.811 -5.395 1.00 75.62 121 MET A CA 1
ATOM 970 C C . MET A 1 121 ? 4.571 12.438 -6.600 1.00 75.62 121 MET A C 1
ATOM 972 O O . MET A 1 121 ? 3.403 12.100 -6.449 1.00 75.62 121 MET A O 1
ATOM 976 N N . LEU A 1 122 ? 5.148 12.462 -7.800 1.00 80.88 122 LEU A N 1
ATOM 977 C CA . LEU A 1 122 ? 4.459 12.136 -9.043 1.00 80.88 122 LEU A CA 1
ATOM 978 C C . LEU A 1 122 ? 4.368 10.623 -9.269 1.00 80.88 122 LEU A C 1
ATOM 980 O O . LEU A 1 122 ? 3.539 10.172 -10.051 1.00 80.88 122 LEU A O 1
ATOM 984 N N . TRP A 1 123 ? 5.178 9.839 -8.549 1.00 83.44 123 TRP A N 1
ATOM 985 C CA . TRP A 1 123 ? 5.103 8.376 -8.552 1.00 83.44 123 TRP A CA 1
ATOM 986 C C . TRP A 1 123 ? 3.834 7.858 -7.888 1.00 83.44 123 TRP A C 1
ATOM 988 O O . TRP A 1 123 ? 3.423 6.741 -8.183 1.00 83.44 123 TRP A O 1
ATOM 998 N N . LEU A 1 124 ? 3.215 8.671 -7.025 1.00 84.44 124 LEU A N 1
ATOM 999 C CA . LEU A 1 124 ? 1.926 8.364 -6.418 1.00 84.44 124 LEU A CA 1
ATOM 1000 C C . LEU A 1 124 ? 0.766 8.543 -7.403 1.00 84.44 124 LEU A C 1
ATOM 1002 O O . LEU A 1 124 ? -0.309 8.027 -7.157 1.00 84.44 124 LEU A O 1
ATOM 1006 N N . LEU A 1 125 ? 0.942 9.234 -8.531 1.00 83.88 125 LEU A N 1
ATOM 1007 C CA . LEU A 1 125 ? -0.142 9.356 -9.500 1.00 83.88 125 LEU A CA 1
ATOM 1008 C C . LEU A 1 125 ? -0.177 8.132 -10.428 1.00 83.88 125 LEU A C 1
ATOM 1010 O O . LEU A 1 125 ? 0.862 7.755 -10.983 1.00 83.88 125 LEU A O 1
ATOM 1014 N N . PRO A 1 126 ? -1.364 7.557 -10.699 1.00 81.81 126 PRO A N 1
ATOM 1015 C CA . PRO A 1 126 ? -1.547 6.505 -11.696 1.00 81.81 126 PRO A CA 1
ATOM 1016 C C . PRO A 1 126 ? -1.520 7.085 -13.125 1.00 81.81 126 PRO A C 1
ATOM 1018 O O . PRO A 1 126 ? -2.363 6.770 -13.959 1.00 81.81 126 PRO A O 1
ATOM 1021 N N . CYS A 1 127 ? -0.554 7.954 -13.420 1.00 77.31 127 CYS A N 1
ATOM 1022 C CA . CYS A 1 127 ? -0.356 8.555 -14.732 1.00 77.31 127 CYS A CA 1
ATOM 1023 C C . CYS A 1 127 ? 1.014 8.149 -15.266 1.00 77.31 127 CYS A C 1
ATOM 1025 O O . CYS A 1 127 ? 2.032 8.313 -14.586 1.00 77.31 127 CYS A O 1
ATOM 1027 N N . ASP A 1 128 ? 1.051 7.659 -16.499 1.00 68.81 128 ASP A N 1
ATOM 1028 C CA . ASP A 1 128 ? 2.299 7.429 -17.209 1.00 68.81 128 ASP A CA 1
ATOM 1029 C C . ASP A 1 128 ? 2.682 8.684 -17.978 1.00 68.81 128 ASP A C 1
ATOM 1031 O O . ASP A 1 128 ? 2.111 9.021 -19.010 1.00 68.81 128 ASP A O 1
ATOM 1035 N N . LEU A 1 129 ? 3.697 9.385 -17.477 1.00 61.81 129 LEU A N 1
ATOM 1036 C CA . LEU A 1 129 ? 4.277 10.552 -18.149 1.00 61.81 129 LEU A CA 1
ATOM 1037 C C . LEU A 1 129 ? 5.177 10.165 -19.330 1.00 61.81 129 LEU A C 1
ATOM 1039 O O . LEU A 1 129 ? 5.857 11.006 -19.914 1.00 61.81 129 LEU A O 1
ATOM 1043 N N . LYS A 1 130 ? 5.163 8.890 -19.723 1.00 57.47 130 LYS A N 1
ATOM 1044 C CA . LYS A 1 130 ? 5.904 8.363 -20.862 1.00 57.47 130 LYS A CA 1
ATOM 1045 C C . LYS A 1 130 ? 5.125 8.586 -22.165 1.00 57.47 130 LYS A C 1
ATOM 1047 O O . LYS A 1 130 ? 4.790 7.637 -22.862 1.00 57.47 130 LYS A O 1
ATOM 1052 N N . LYS A 1 131 ? 4.794 9.840 -22.494 1.00 49.56 131 LYS A N 1
ATOM 1053 C CA . LYS A 1 131 ? 4.118 10.151 -23.768 1.00 49.56 131 LYS A CA 1
ATOM 1054 C C . LYS A 1 131 ? 4.437 11.531 -24.350 1.00 49.56 131 LYS A C 1
ATOM 1056 O O . LYS A 1 131 ? 3.536 12.236 -24.786 1.00 49.56 131 LYS A O 1
ATOM 1061 N N . SER A 1 132 ? 5.713 11.918 -24.394 1.00 46.78 132 SER A N 1
ATOM 1062 C CA . SER A 1 132 ? 6.146 13.064 -25.221 1.00 46.78 132 SER A CA 1
ATOM 1063 C C . SER A 1 132 ? 7.310 12.780 -26.171 1.00 46.78 132 SER A C 1
ATOM 1065 O O . SER A 1 132 ? 7.536 13.580 -27.071 1.00 46.78 132 SER A O 1
ATOM 1067 N N . ASN A 1 133 ? 8.038 11.666 -26.018 1.00 47.69 133 ASN A N 1
ATOM 1068 C CA . ASN A 1 133 ? 9.262 11.441 -26.803 1.00 47.69 133 ASN A CA 1
ATOM 1069 C C . ASN A 1 133 ? 9.118 10.327 -27.857 1.00 47.69 133 ASN A C 1
ATOM 1071 O O . ASN A 1 133 ? 9.624 10.490 -28.957 1.00 47.69 133 ASN A O 1
ATOM 1075 N N . GLU A 1 134 ? 8.332 9.271 -27.606 1.00 52.94 134 GLU A N 1
ATOM 1076 C CA . GLU A 1 134 ? 8.082 8.219 -28.618 1.00 52.94 134 GLU A CA 1
ATOM 1077 C C . GLU A 1 134 ? 7.183 8.699 -29.773 1.00 52.94 134 GLU A C 1
ATOM 1079 O O . GLU A 1 134 ? 7.325 8.231 -30.899 1.00 52.94 134 GLU A O 1
ATOM 1084 N N . ALA A 1 135 ? 6.292 9.669 -29.528 1.00 50.69 135 ALA A N 1
ATOM 1085 C CA . ALA A 1 135 ? 5.510 10.289 -30.600 1.00 50.69 135 ALA A CA 1
ATOM 1086 C C . ALA A 1 135 ? 6.417 11.069 -31.564 1.00 50.69 135 ALA A C 1
ATOM 1088 O O . ALA A 1 135 ? 6.226 10.995 -32.769 1.00 50.69 135 ALA A O 1
ATOM 1089 N N . THR A 1 136 ? 7.446 11.740 -31.043 1.00 52.47 136 THR A N 1
ATOM 1090 C CA . THR A 1 136 ? 8.429 12.489 -31.836 1.00 52.47 136 THR A CA 1
ATOM 1091 C C . THR A 1 136 ? 9.360 11.551 -32.613 1.00 52.47 136 THR A C 1
ATOM 1093 O O . THR A 1 136 ? 9.661 11.821 -33.772 1.00 52.47 136 THR A O 1
ATOM 1096 N N . ASP A 1 137 ? 9.748 10.410 -32.035 1.00 52.56 137 ASP A N 1
ATOM 1097 C CA . ASP A 1 137 ? 10.599 9.421 -32.716 1.00 52.56 137 ASP A CA 1
ATOM 1098 C C . ASP A 1 137 ? 9.860 8.653 -33.827 1.00 52.56 137 ASP A C 1
ATOM 1100 O O . ASP A 1 137 ? 10.412 8.459 -34.910 1.00 52.56 137 ASP A O 1
ATOM 1104 N N . LEU A 1 138 ? 8.585 8.293 -33.631 1.00 56.12 138 LEU A N 1
ATOM 1105 C CA . LEU A 1 138 ? 7.761 7.685 -34.688 1.00 56.12 138 LEU A CA 1
ATOM 1106 C C . LEU A 1 138 ? 7.452 8.667 -35.826 1.00 56.12 138 LEU A C 1
ATOM 1108 O O . LEU A 1 138 ? 7.399 8.268 -36.989 1.00 56.12 138 LEU A O 1
ATOM 1112 N N . GLN A 1 139 ? 7.298 9.956 -35.514 1.00 56.22 139 GLN A N 1
ATOM 1113 C CA . GLN A 1 139 ? 7.112 10.999 -36.525 1.00 56.22 139 GLN A CA 1
ATOM 1114 C C . GLN A 1 139 ? 8.406 11.281 -37.303 1.00 56.22 139 GLN A C 1
ATOM 1116 O O . GLN A 1 139 ? 8.342 11.614 -38.482 1.00 56.22 139 GLN A O 1
ATOM 1121 N N . ASN A 1 140 ? 9.577 11.090 -36.689 1.00 52.19 140 ASN A N 1
ATOM 1122 C CA . ASN A 1 140 ? 10.870 11.198 -37.366 1.00 52.19 140 ASN A CA 1
ATOM 1123 C C . ASN A 1 140 ? 11.211 9.960 -38.215 1.00 52.19 140 ASN A C 1
ATOM 1125 O O . ASN A 1 140 ? 11.832 10.116 -39.260 1.00 52.19 140 ASN A O 1
ATOM 1129 N N . MET A 1 141 ? 10.764 8.752 -37.843 1.00 53.31 141 MET A N 1
ATOM 1130 C CA . MET A 1 141 ? 10.916 7.547 -38.683 1.00 53.31 141 MET A CA 1
ATOM 1131 C C . MET A 1 141 ? 9.984 7.518 -39.903 1.00 53.31 141 MET A C 1
ATOM 1133 O O . MET A 1 141 ? 10.262 6.801 -40.854 1.00 53.31 141 MET A O 1
ATOM 1137 N N . HIS A 1 142 ? 8.887 8.280 -39.892 1.00 53.25 142 HIS A N 1
ATOM 1138 C CA . HIS A 1 142 ? 7.995 8.432 -41.049 1.00 53.25 142 HIS A CA 1
ATOM 1139 C C . HIS A 1 142 ? 8.416 9.559 -42.013 1.00 53.25 142 HIS A C 1
ATOM 1141 O O . HIS A 1 142 ? 7.809 9.700 -43.074 1.00 53.25 142 HIS A O 1
ATOM 1147 N N . ASN A 1 143 ? 9.422 10.361 -41.644 1.00 50.81 143 ASN A N 1
ATOM 1148 C CA . ASN A 1 143 ? 9.918 11.516 -42.406 1.00 50.81 143 ASN A CA 1
ATOM 1149 C C . ASN A 1 143 ? 11.342 11.308 -42.974 1.00 50.81 143 ASN A C 1
ATOM 1151 O O . ASN A 1 143 ? 11.986 12.282 -43.371 1.00 50.81 143 ASN A O 1
ATOM 1155 N N . VAL A 1 144 ? 11.827 10.061 -43.016 1.00 54.34 144 VAL A N 1
ATOM 1156 C CA . VAL A 1 144 ? 13.064 9.619 -43.693 1.00 54.34 144 VAL A CA 1
ATOM 1157 C C . VAL A 1 144 ? 12.696 8.530 -44.690 1.00 54.34 144 VAL A C 1
ATOM 1159 O O . VAL A 1 144 ? 13.216 8.585 -45.825 1.00 54.34 144 VAL A O 1
#